Protein AF-A0A820MAU3-F1 (afdb_monomer_lite)

Organism: NCBI:txid433720

Structure (mmCIF, N/CA/C/O backbone):
data_AF-A0A820MAU3-F1
#
_entry.id   AF-A0A820MAU3-F1
#
loop_
_atom_site.group_PDB
_atom_site.id
_atom_site.type_symbol
_atom_site.label_atom_id
_atom_site.label_alt_id
_atom_site.label_comp_id
_atom_site.label_asym_id
_atom_site.label_entity_id
_atom_site.label_seq_id
_atom_site.pdbx_PDB_ins_code
_atom_site.Cartn_x
_atom_site.Cartn_y
_atom_site.Cartn_z
_atom_site.occupancy
_atom_site.B_iso_or_equiv
_atom_site.auth_seq_id
_atom_site.auth_comp_id
_atom_site.auth_asym_id
_atom_site.auth_atom_id
_atom_site.pdbx_PDB_model_num
ATOM 1 N N . TYR A 1 1 ? 33.110 -33.659 -33.285 1.00 36.59 1 TYR A N 1
ATOM 2 C CA . TYR A 1 1 ? 33.721 -32.503 -33.970 1.00 36.59 1 TYR A CA 1
ATOM 3 C C . TYR A 1 1 ? 32.973 -32.300 -35.280 1.00 36.59 1 TYR A C 1
ATOM 5 O O . TYR A 1 1 ? 33.089 -33.162 -36.131 1.00 36.59 1 TYR A O 1
ATOM 13 N N . ALA A 1 2 ? 32.118 -31.307 -35.490 1.00 36.97 2 ALA A N 1
ATOM 14 C CA . ALA A 1 2 ? 31.807 -30.096 -34.743 1.00 36.97 2 ALA A CA 1
ATOM 15 C C . ALA A 1 2 ? 30.282 -29.875 -34.747 1.00 36.97 2 ALA A C 1
ATOM 17 O O . ALA A 1 2 ? 29.598 -30.285 -35.681 1.00 36.97 2 ALA A O 1
ATOM 18 N N . ALA A 1 3 ? 29.780 -29.273 -33.672 1.00 42.97 3 ALA A N 1
ATOM 19 C CA . ALA A 1 3 ? 28.430 -28.744 -33.589 1.00 42.97 3 ALA A CA 1
ATOM 20 C C . ALA A 1 3 ? 28.318 -27.508 -34.494 1.00 42.97 3 ALA A C 1
ATOM 22 O O . ALA A 1 3 ? 29.202 -26.656 -34.444 1.00 42.97 3 ALA A O 1
ATOM 23 N N . ASP A 1 4 ? 27.241 -27.397 -35.270 1.00 49.47 4 ASP A N 1
ATOM 24 C CA . ASP A 1 4 ? 26.782 -26.103 -35.783 1.00 49.47 4 ASP A CA 1
ATOM 25 C C . ASP A 1 4 ? 25.405 -25.842 -35.176 1.00 49.47 4 ASP A C 1
ATOM 27 O O . ASP A 1 4 ? 24.370 -26.351 -35.607 1.00 49.47 4 ASP A O 1
ATOM 31 N N . ASN A 1 5 ? 25.467 -25.159 -34.039 1.00 51.94 5 ASN A N 1
ATOM 32 C CA . ASN A 1 5 ? 24.368 -24.808 -33.168 1.00 51.94 5 ASN A CA 1
ATOM 33 C C . ASN A 1 5 ? 23.832 -23.456 -33.656 1.00 51.94 5 ASN A C 1
ATOM 35 O O . ASN A 1 5 ? 24.297 -22.415 -33.207 1.00 51.94 5 ASN A O 1
ATOM 39 N N . ARG A 1 6 ? 22.894 -23.463 -34.608 1.00 52.56 6 ARG A N 1
ATOM 40 C CA . ARG A 1 6 ? 22.170 -22.254 -35.033 1.00 52.56 6 ARG A CA 1
ATOM 41 C C . ARG A 1 6 ? 20.745 -22.279 -34.504 1.00 52.56 6 ARG A C 1
ATOM 43 O O . ARG A 1 6 ? 19.785 -22.448 -35.250 1.00 52.56 6 ARG A O 1
ATOM 50 N N . MET A 1 7 ? 20.630 -22.133 -33.189 1.00 50.44 7 MET A N 1
ATOM 51 C CA . MET A 1 7 ? 19.449 -21.525 -32.588 1.00 50.44 7 MET A CA 1
ATOM 52 C C . MET A 1 7 ? 19.735 -20.024 -32.523 1.00 50.44 7 MET A C 1
ATOM 54 O O . MET A 1 7 ? 20.271 -19.542 -31.534 1.00 50.44 7 MET A O 1
ATOM 58 N N . ASP A 1 8 ? 19.452 -19.300 -33.607 1.00 52.91 8 ASP A N 1
ATOM 59 C CA . ASP A 1 8 ? 19.438 -17.838 -33.554 1.00 52.91 8 ASP A CA 1
ATOM 60 C C . A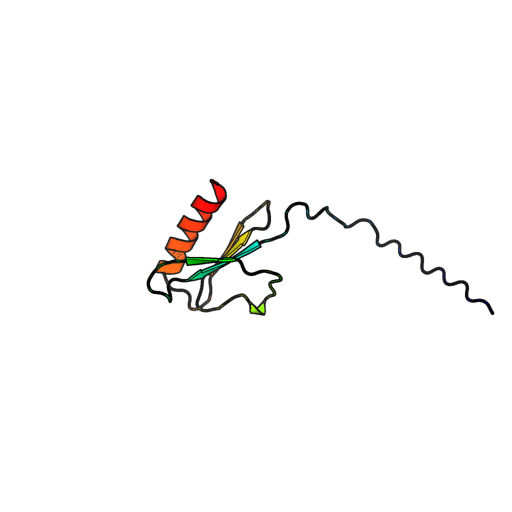SP A 1 8 ? 18.107 -17.408 -32.938 1.00 52.91 8 ASP A C 1
ATOM 62 O O . ASP A 1 8 ? 17.069 -17.303 -33.597 1.00 52.91 8 ASP A O 1
ATOM 66 N N . GLU A 1 9 ? 18.167 -17.220 -31.624 1.00 49.19 9 GLU A N 1
ATOM 67 C CA . GLU A 1 9 ? 17.172 -16.621 -30.748 1.00 49.19 9 GLU A CA 1
ATOM 68 C C . GLU A 1 9 ? 16.733 -15.244 -31.281 1.00 49.19 9 GLU A C 1
ATOM 70 O O . GLU A 1 9 ? 17.234 -14.196 -30.884 1.00 49.19 9 GLU A O 1
ATOM 75 N N . HIS A 1 10 ? 15.748 -15.214 -32.180 1.00 44.53 10 HIS A N 1
ATOM 76 C CA . HIS A 1 10 ? 14.999 -13.996 -32.516 1.00 44.53 10 HIS A CA 1
ATOM 77 C C . HIS A 1 10 ? 13.976 -13.675 -31.417 1.00 44.53 10 HIS A C 1
ATOM 79 O O . HIS A 1 10 ? 12.768 -13.619 -31.643 1.00 44.53 10 HIS A O 1
ATOM 85 N N . GLN A 1 11 ? 14.473 -13.473 -30.199 1.00 44.94 11 GLN A N 1
ATOM 86 C CA . GLN A 1 11 ? 13.692 -13.012 -29.055 1.00 44.94 11 GLN A CA 1
ATOM 87 C C . GLN A 1 11 ? 14.387 -11.806 -28.404 1.00 44.94 11 GLN A C 1
ATOM 89 O O . GLN A 1 11 ? 14.592 -11.758 -27.201 1.00 44.94 11 GLN A O 1
ATOM 94 N N . SER A 1 12 ? 14.785 -10.814 -29.206 1.00 50.28 12 SER A N 1
ATOM 95 C CA . SER A 1 12 ? 15.428 -9.586 -28.716 1.00 50.28 12 SER A CA 1
ATOM 96 C C . SER A 1 12 ? 14.728 -8.323 -29.218 1.00 50.28 12 SER A C 1
ATOM 98 O O . SER A 1 12 ? 15.314 -7.489 -29.895 1.00 50.28 12 SER A O 1
ATOM 100 N N . SER A 1 13 ? 13.443 -8.150 -28.900 1.00 47.06 13 SER A N 1
ATOM 101 C CA . SER A 1 13 ? 12.783 -6.833 -28.994 1.00 47.06 13 SER A CA 1
ATOM 102 C C . SER A 1 13 ? 11.548 -6.746 -28.095 1.00 47.06 13 SER A C 1
ATOM 104 O O . SER A 1 13 ? 10.467 -6.404 -28.553 1.00 47.06 13 SER A O 1
ATOM 106 N N . LEU A 1 14 ? 11.694 -7.068 -26.808 1.00 51.00 14 LEU A N 1
ATOM 107 C CA . LEU A 1 14 ? 10.749 -6.646 -25.763 1.00 51.00 14 LEU A CA 1
ATOM 108 C C . LEU A 1 14 ? 11.501 -6.278 -24.478 1.00 51.00 14 LEU A C 1
ATOM 110 O O . LEU A 1 14 ? 11.090 -6.621 -23.378 1.00 51.00 14 LEU A O 1
ATOM 114 N N . THR A 1 15 ? 12.625 -5.576 -24.591 1.00 47.78 15 THR A N 1
ATOM 115 C CA . THR A 1 15 ? 13.119 -4.804 -23.450 1.00 47.78 15 THR A CA 1
ATOM 116 C C . THR A 1 15 ? 12.579 -3.395 -23.616 1.00 47.78 15 THR A C 1
ATOM 118 O O . THR A 1 15 ? 13.287 -2.505 -24.086 1.00 47.78 15 THR A O 1
ATOM 121 N N . SER A 1 16 ? 11.297 -3.198 -23.284 1.00 56.41 16 SER A N 1
ATOM 122 C CA . SER A 1 16 ? 10.854 -1.878 -22.833 1.00 56.41 16 SER A CA 1
ATOM 123 C C . SER A 1 16 ? 11.841 -1.482 -21.741 1.00 56.41 16 SER A C 1
ATOM 125 O O . SER A 1 16 ? 11.972 -2.220 -20.763 1.00 56.41 16 SER A O 1
ATOM 127 N N . SER A 1 17 ? 12.630 -0.430 -21.952 1.00 57.19 17 SER A N 1
ATOM 128 C CA . SER A 1 17 ? 13.567 0.039 -20.939 1.00 57.19 17 SER A CA 1
ATOM 129 C C . SER A 1 17 ? 12.759 0.310 -19.675 1.00 57.19 17 SER A C 1
ATOM 131 O O . SER A 1 17 ? 11.883 1.172 -19.654 1.00 57.19 17 SER A O 1
ATOM 133 N N . ASN A 1 18 ? 12.977 -0.498 -18.637 1.00 64.38 18 ASN A N 1
ATOM 134 C CA . ASN A 1 18 ? 12.320 -0.318 -17.351 1.00 64.38 18 ASN A CA 1
ATOM 135 C C . ASN A 1 18 ? 13.056 0.801 -16.604 1.00 64.38 18 ASN A C 1
ATOM 137 O O . ASN A 1 18 ? 13.625 0.577 -15.539 1.00 64.38 18 ASN A O 1
ATOM 141 N N . ASP A 1 19 ? 13.109 1.991 -17.215 1.00 83.06 19 ASP A N 1
ATOM 142 C CA . ASP A 1 19 ? 13.773 3.180 -16.661 1.00 83.06 19 ASP A CA 1
ATOM 143 C C . ASP A 1 19 ? 13.136 3.598 -15.326 1.00 83.06 19 ASP A C 1
ATOM 145 O O . ASP A 1 19 ? 13.739 4.317 -14.530 1.00 83.06 19 ASP A O 1
ATOM 149 N N . HIS A 1 20 ? 11.938 3.078 -15.057 1.00 89.81 20 HIS A N 1
ATOM 150 C CA . HIS A 1 20 ? 11.187 3.253 -13.829 1.00 89.81 20 HIS A CA 1
ATOM 151 C C . HIS A 1 20 ? 10.722 1.881 -13.321 1.00 89.81 20 HIS A C 1
ATOM 153 O O . HIS A 1 20 ? 9.648 1.419 -13.708 1.00 89.81 20 HIS A O 1
ATOM 159 N N . PRO A 1 21 ? 11.535 1.1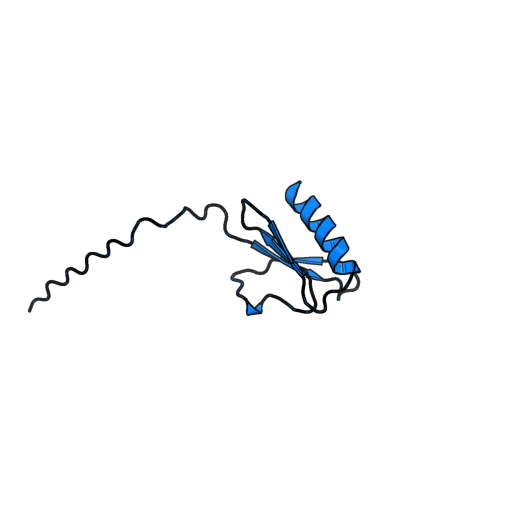88 -12.501 1.00 93.44 21 PRO A N 1
ATOM 160 C CA . PRO A 1 21 ? 11.145 -0.098 -11.945 1.00 93.44 21 PRO A CA 1
ATOM 161 C C . PRO A 1 21 ? 9.920 0.055 -11.045 1.00 93.44 21 PRO A C 1
ATOM 163 O O . PRO A 1 21 ? 9.773 1.059 -10.349 1.00 93.44 21 PRO A O 1
ATOM 166 N N . ALA A 1 22 ? 9.063 -0.967 -11.039 1.00 96.19 22 ALA A N 1
ATOM 167 C CA . ALA A 1 22 ? 7.900 -0.991 -10.168 1.00 96.19 22 ALA A CA 1
ATOM 168 C C . ALA A 1 22 ? 8.319 -1.001 -8.690 1.00 96.19 22 ALA A C 1
ATOM 170 O O . ALA A 1 22 ? 9.301 -1.655 -8.323 1.00 96.19 22 ALA A O 1
ATOM 171 N N . ARG A 1 23 ? 7.557 -0.302 -7.848 1.00 97.69 23 ARG A N 1
ATOM 172 C CA . ARG A 1 23 ? 7.816 -0.177 -6.406 1.00 97.69 23 ARG A CA 1
ATOM 173 C C . ARG A 1 23 ? 6.571 -0.583 -5.638 1.00 97.69 23 ARG A C 1
ATOM 175 O O . ARG A 1 23 ? 5.483 -0.101 -5.942 1.00 97.69 23 ARG A O 1
ATOM 182 N N . LEU A 1 24 ? 6.732 -1.472 -4.667 1.00 98.56 24 LEU A N 1
ATOM 183 C CA . LEU A 1 24 ? 5.648 -1.928 -3.806 1.00 98.56 24 LEU A CA 1
ATOM 184 C C . LEU A 1 24 ? 5.853 -1.365 -2.404 1.00 98.56 24 LEU A C 1
ATOM 186 O O . LEU A 1 24 ? 6.964 -1.403 -1.879 1.00 98.56 24 LEU A O 1
ATOM 190 N N . TYR A 1 25 ? 4.777 -0.882 -1.799 1.00 98.25 25 TYR A N 1
ATOM 191 C CA . TYR A 1 25 ? 4.752 -0.432 -0.417 1.00 98.25 25 TYR A CA 1
ATOM 192 C C . TYR A 1 25 ? 3.652 -1.139 0.351 1.00 98.25 25 TYR A C 1
ATOM 194 O O . TYR A 1 25 ? 2.541 -1.275 -0.154 1.00 98.25 25 TYR A O 1
ATOM 202 N N . GLU A 1 26 ? 3.950 -1.511 1.583 1.00 98.06 26 GLU A N 1
ATOM 203 C CA . GLU A 1 26 ? 2.980 -1.936 2.585 1.00 98.06 26 GLU A CA 1
ATOM 204 C C . GLU A 1 26 ? 2.524 -0.726 3.396 1.00 98.06 26 GLU A C 1
ATOM 206 O O . GLU A 1 26 ? 3.359 0.037 3.889 1.00 98.06 26 GLU A O 1
ATOM 211 N N . ILE A 1 27 ? 1.213 -0.537 3.520 1.00 97.44 27 ILE A N 1
ATOM 212 C CA . ILE A 1 27 ? 0.580 0.506 4.323 1.00 97.44 27 ILE A CA 1
ATOM 213 C C . ILE A 1 27 ? -0.177 -0.168 5.464 1.00 97.44 27 ILE A C 1
ATOM 215 O O . ILE A 1 27 ? -1.252 -0.728 5.251 1.00 97.44 27 ILE A O 1
ATOM 219 N N . SER A 1 28 ? 0.375 -0.050 6.671 1.00 95.69 28 SER A N 1
ATOM 220 C CA . SER A 1 28 ? -0.148 -0.686 7.884 1.00 95.69 28 SER A CA 1
ATOM 221 C C . SER A 1 28 ? -0.270 0.307 9.033 1.00 95.69 28 SER A C 1
ATOM 223 O O . SER A 1 28 ? 0.531 1.244 9.135 1.00 95.69 28 SER A O 1
ATOM 225 N N . ASN A 1 29 ? -1.242 0.096 9.928 1.00 93.19 29 ASN A N 1
ATOM 226 C CA . ASN A 1 29 ? -1.352 0.825 11.194 1.00 93.19 29 ASN A CA 1
ATOM 227 C C . ASN A 1 29 ? -1.099 -0.041 12.442 1.00 93.19 29 ASN A C 1
ATOM 229 O O . ASN A 1 29 ? -1.262 0.449 13.565 1.00 93.19 29 ASN A O 1
ATOM 233 N N . ALA A 1 30 ? -0.638 -1.286 12.276 1.00 89.69 30 ALA A N 1
ATOM 234 C CA . ALA A 1 30 ? -0.446 -2.249 13.366 1.00 89.69 30 ALA A CA 1
ATOM 235 C C . ALA A 1 30 ? 0.490 -1.751 14.490 1.00 89.69 30 ALA A C 1
ATOM 237 O O . ALA A 1 30 ? 0.386 -2.180 15.640 1.00 89.69 30 ALA A O 1
ATOM 238 N N . SER A 1 31 ? 1.382 -0.803 14.186 1.00 87.06 31 SER A N 1
ATOM 239 C CA . SER A 1 31 ? 2.289 -0.169 15.154 1.00 87.06 31 SER A CA 1
ATOM 240 C C . SER A 1 31 ? 1.637 0.933 16.016 1.00 87.06 31 SER A C 1
ATOM 242 O O . SER A 1 31 ? 2.289 1.499 16.897 1.00 87.06 31 SER A O 1
ATOM 244 N N . GLY A 1 32 ? 0.354 1.237 15.791 1.00 89.19 32 GLY A N 1
ATOM 245 C CA . GLY A 1 32 ? -0.401 2.312 16.447 1.00 89.19 32 GLY A CA 1
ATOM 246 C C . GLY A 1 32 ? -0.402 3.640 15.681 1.00 89.19 32 GLY A C 1
ATOM 247 O O . GLY A 1 32 ? -1.076 4.585 16.091 1.00 89.19 32 GLY A O 1
ATOM 248 N N . TYR A 1 33 ? 0.332 3.719 14.574 1.00 90.25 33 TYR A N 1
ATOM 249 C CA . TYR A 1 33 ? 0.320 4.822 13.617 1.00 90.25 33 TYR A CA 1
ATOM 250 C C . TYR A 1 33 ? 0.520 4.267 12.207 1.00 90.25 33 TYR A C 1
ATOM 252 O O . TYR A 1 33 ? 1.130 3.214 12.032 1.00 90.25 33 TYR A O 1
ATOM 260 N N . THR A 1 34 ? 0.001 4.977 11.207 1.00 93.19 34 THR A N 1
ATOM 261 C CA . THR A 1 34 ? 0.078 4.527 9.816 1.00 93.19 34 THR A CA 1
ATOM 262 C C . THR A 1 34 ? 1.483 4.729 9.255 1.00 93.19 34 THR A C 1
ATOM 264 O O . THR A 1 34 ? 2.034 5.833 9.301 1.00 93.19 34 THR A O 1
ATOM 267 N N . THR A 1 35 ? 2.055 3.662 8.707 1.00 94.62 35 THR A N 1
ATOM 268 C CA . THR A 1 35 ? 3.384 3.632 8.086 1.00 94.62 35 THR A CA 1
ATOM 269 C C . THR A 1 35 ? 3.308 3.088 6.671 1.00 94.62 35 THR A C 1
ATOM 271 O O . THR A 1 35 ? 2.519 2.187 6.424 1.00 94.62 35 THR A O 1
ATOM 274 N N . ALA A 1 36 ? 4.156 3.604 5.777 1.00 96.06 36 ALA A N 1
ATOM 275 C CA . ALA A 1 36 ? 4.365 3.062 4.437 1.00 96.06 36 ALA A CA 1
ATOM 276 C C . ALA A 1 36 ? 5.808 2.543 4.312 1.00 96.06 36 ALA A C 1
ATOM 278 O O . ALA A 1 36 ? 6.748 3.331 4.451 1.00 96.06 36 ALA A O 1
ATOM 279 N N . ILE A 1 37 ? 5.992 1.242 4.081 1.00 96.81 37 ILE A N 1
ATOM 280 C CA . ILE A 1 37 ? 7.309 0.583 4.027 1.00 96.81 37 ILE A CA 1
ATOM 281 C C . ILE A 1 37 ? 7.524 -0.014 2.635 1.00 96.81 37 ILE A C 1
ATOM 283 O O . ILE A 1 37 ? 6.670 -0.735 2.137 1.00 96.81 37 ILE A O 1
ATOM 287 N N . GLU A 1 38 ? 8.655 0.296 1.992 1.00 97.88 38 GLU A N 1
ATOM 288 C CA . GLU A 1 38 ? 8.985 -0.230 0.659 1.00 97.88 38 GLU A CA 1
ATOM 289 C C . GLU A 1 38 ? 9.438 -1.697 0.732 1.00 97.88 38 GLU A C 1
ATOM 291 O O . GLU A 1 38 ? 10.354 -2.035 1.487 1.00 97.88 38 GLU A O 1
ATOM 296 N N . ILE A 1 39 ? 8.838 -2.548 -0.103 1.00 97.94 39 ILE A N 1
ATOM 297 C CA . ILE A 1 39 ? 9.203 -3.954 -0.281 1.00 97.94 39 ILE A CA 1
ATOM 298 C C . ILE A 1 39 ? 9.991 -4.097 -1.584 1.00 97.94 39 ILE A C 1
ATOM 300 O O . ILE A 1 39 ? 9.501 -3.816 -2.679 1.00 97.94 39 ILE A O 1
ATOM 304 N N . THR A 1 40 ? 11.233 -4.567 -1.473 1.00 96.00 40 THR A N 1
ATOM 305 C CA . THR A 1 40 ? 12.129 -4.779 -2.623 1.00 96.00 40 THR A CA 1
ATOM 306 C C . THR A 1 40 ? 12.095 -6.231 -3.097 1.00 96.00 40 THR A C 1
ATOM 308 O O . THR A 1 40 ? 11.929 -7.135 -2.285 1.00 96.00 40 THR A O 1
ATOM 311 N N . ASN A 1 41 ? 12.302 -6.469 -4.400 1.00 95.38 41 ASN A N 1
ATOM 31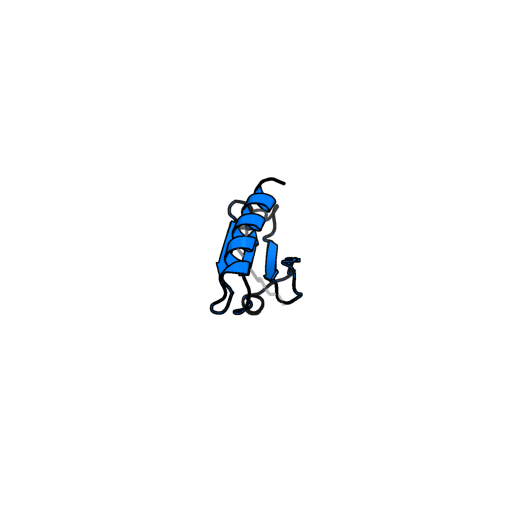2 C CA . ASN A 1 41 ? 12.250 -7.811 -5.012 1.00 95.38 41 ASN A CA 1
ATOM 313 C C . ASN A 1 41 ? 10.956 -8.581 -4.686 1.00 95.38 41 ASN A C 1
ATOM 315 O O . ASN A 1 41 ? 10.987 -9.788 -4.453 1.00 95.38 41 ASN A O 1
ATOM 319 N N . PHE A 1 42 ? 9.837 -7.857 -4.652 1.00 97.31 42 PHE A N 1
ATOM 320 C CA . PHE A 1 42 ? 8.549 -8.382 -4.227 1.00 97.31 42 PHE A CA 1
ATOM 321 C C . PHE A 1 42 ? 8.012 -9.471 -5.163 1.00 97.31 42 PHE A C 1
ATOM 323 O O . PHE A 1 42 ? 8.260 -9.507 -6.373 1.00 97.31 42 PHE A O 1
ATOM 330 N N . THR A 1 43 ? 7.207 -10.339 -4.577 1.00 97.56 43 THR A N 1
ATOM 331 C CA . THR A 1 43 ? 6.442 -11.411 -5.196 1.00 97.56 43 THR A CA 1
ATOM 332 C C . THR A 1 43 ? 4.977 -11.289 -4.778 1.00 97.56 43 THR A C 1
ATOM 334 O O . THR A 1 43 ? 4.597 -10.417 -4.003 1.00 97.56 43 THR A O 1
ATOM 337 N N . GLN A 1 44 ? 4.119 -12.186 -5.268 1.00 97.62 44 GLN A N 1
ATOM 338 C CA . GLN A 1 44 ? 2.726 -12.217 -4.819 1.00 97.62 44 GLN A CA 1
ATOM 339 C C . GLN A 1 44 ? 2.586 -12.559 -3.324 1.00 97.62 44 GLN A C 1
ATOM 341 O O . GLN A 1 44 ? 1.593 -12.178 -2.716 1.00 97.62 44 GLN A O 1
ATOM 346 N N . ALA A 1 45 ? 3.551 -13.276 -2.739 1.00 97.38 45 ALA A N 1
ATOM 347 C CA . ALA A 1 45 ? 3.505 -13.663 -1.329 1.00 97.38 45 ALA A CA 1
ATOM 348 C C . ALA A 1 45 ? 3.667 -12.470 -0.371 1.00 97.38 45 ALA A C 1
ATOM 350 O O . ALA A 1 45 ? 3.341 -12.602 0.801 1.00 97.38 45 ALA A O 1
ATOM 351 N N . ASP A 1 46 ? 4.139 -11.329 -0.878 1.00 98.00 46 ASP A N 1
ATOM 352 C CA . ASP A 1 46 ? 4.320 -10.091 -0.117 1.00 98.00 46 ASP A CA 1
ATOM 353 C C . ASP A 1 46 ? 3.043 -9.230 -0.068 1.00 98.00 46 ASP A C 1
ATOM 355 O O . ASP A 1 46 ? 3.054 -8.131 0.477 1.00 98.00 46 ASP A O 1
ATOM 359 N N . LEU A 1 47 ? 1.939 -9.694 -0.664 1.00 97.88 47 LEU A N 1
ATOM 360 C CA . LEU A 1 47 ? 0.629 -9.060 -0.527 1.00 97.88 47 LEU A CA 1
ATOM 361 C C . LEU A 1 47 ? -0.030 -9.540 0.772 1.00 97.88 47 LEU A C 1
ATOM 363 O O . LEU A 1 47 ? -0.703 -10.575 0.773 1.00 97.88 47 LEU A O 1
ATOM 367 N N . ASP A 1 48 ? 0.177 -8.804 1.864 1.00 97.19 48 ASP A N 1
ATOM 368 C CA . ASP A 1 48 ? -0.391 -9.151 3.169 1.00 97.19 48 ASP A CA 1
ATOM 369 C C . ASP A 1 48 ? -1.913 -8.933 3.187 1.00 97.19 48 ASP A C 1
ATOM 371 O O . ASP A 1 48 ? -2.403 -7.823 2.998 1.00 97.19 48 ASP A O 1
ATOM 375 N N . GLU A 1 49 ? -2.690 -9.995 3.422 1.00 97.62 49 GLU A N 1
ATOM 376 C CA . GLU A 1 49 ? -4.154 -9.918 3.459 1.00 97.62 49 GLU A CA 1
ATOM 377 C C . GLU A 1 49 ? -4.701 -9.016 4.577 1.00 97.62 49 GLU A C 1
ATOM 379 O O . GLU A 1 49 ? -5.872 -8.624 4.491 1.00 97.62 49 GLU A O 1
ATOM 384 N N . ASP A 1 50 ? -3.895 -8.684 5.584 1.00 96.81 50 ASP A N 1
ATOM 385 C CA . ASP A 1 50 ? -4.264 -7.828 6.710 1.00 96.81 50 ASP A CA 1
ATOM 386 C C . ASP A 1 50 ? -3.998 -6.334 6.460 1.00 96.81 50 ASP A C 1
ATOM 388 O O . ASP A 1 50 ? -4.547 -5.514 7.192 1.00 96.81 50 ASP A O 1
ATOM 392 N N . ASP A 1 51 ? -3.273 -5.968 5.396 1.00 97.19 51 ASP A N 1
ATOM 393 C CA . ASP A 1 51 ? -2.852 -4.588 5.120 1.00 97.19 51 ASP A CA 1
ATOM 394 C C . ASP A 1 51 ? -3.245 -4.094 3.709 1.00 97.19 51 ASP A C 1
ATOM 396 O O . ASP A 1 51 ? -3.846 -4.796 2.885 1.00 97.19 51 ASP A O 1
ATOM 400 N N . VAL A 1 52 ? -2.958 -2.819 3.425 1.00 98.06 52 VAL A N 1
ATOM 401 C CA . VAL A 1 52 ? -3.132 -2.221 2.093 1.00 98.06 52 VAL A CA 1
ATOM 402 C C . VAL A 1 52 ? -1.779 -2.089 1.413 1.00 98.06 52 VAL A C 1
ATOM 404 O O . VAL A 1 52 ? -0.847 -1.536 1.985 1.00 98.06 52 VAL A O 1
ATOM 407 N N . MET A 1 53 ? -1.687 -2.503 0.152 1.00 98.38 53 MET A N 1
ATOM 408 C CA . MET A 1 53 ? -0.456 -2.375 -0.627 1.00 98.38 53 MET A CA 1
ATOM 409 C C . MET A 1 53 ? -0.590 -1.273 -1.680 1.00 98.38 53 MET A C 1
ATOM 411 O O . MET A 1 53 ? -1.595 -1.213 -2.392 1.00 98.38 53 MET A O 1
ATOM 415 N N . LEU A 1 54 ? 0.433 -0.430 -1.827 1.00 98.38 54 LEU A N 1
ATOM 416 C CA . LEU A 1 54 ? 0.558 0.541 -2.916 1.00 98.38 54 LEU A CA 1
ATOM 417 C C . LEU A 1 54 ? 1.599 0.048 -3.916 1.00 98.38 54 LEU A C 1
ATOM 419 O O . LEU A 1 54 ? 2.778 -0.058 -3.591 1.00 98.38 54 LEU A O 1
ATOM 423 N N . LEU A 1 55 ? 1.168 -0.222 -5.145 1.00 98.38 55 LEU A N 1
ATOM 424 C CA . LEU A 1 55 ? 2.048 -0.564 -6.258 1.00 98.38 55 LEU A CA 1
ATOM 425 C C . LEU A 1 55 ? 2.180 0.636 -7.194 1.00 98.38 55 LEU A C 1
ATOM 427 O O . LEU A 1 55 ? 1.216 1.007 -7.862 1.00 98.38 55 LEU A O 1
ATOM 431 N N . ASP A 1 56 ? 3.376 1.204 -7.274 1.00 97.56 56 ASP A N 1
ATOM 432 C CA . ASP A 1 56 ? 3.755 2.185 -8.282 1.00 97.56 56 ASP A CA 1
ATOM 433 C C . ASP A 1 56 ? 4.311 1.466 -9.515 1.00 97.56 56 ASP A C 1
ATOM 435 O O . ASP A 1 56 ? 5.352 0.811 -9.453 1.00 97.56 56 ASP A O 1
ATOM 439 N N . ALA A 1 57 ? 3.592 1.576 -10.632 1.00 95.50 57 ALA A N 1
ATOM 440 C CA . ALA A 1 57 ? 3.959 1.035 -11.936 1.00 95.50 57 ALA A CA 1
ATOM 441 C C . ALA A 1 57 ? 4.312 2.154 -12.934 1.00 95.50 57 ALA A C 1
ATOM 443 O O . ALA A 1 57 ? 4.075 2.012 -14.137 1.00 95.50 57 ALA A O 1
ATOM 444 N N . TRP A 1 58 ? 4.846 3.274 -12.434 1.00 93.75 58 TRP A N 1
ATOM 445 C CA . TRP A 1 58 ? 5.253 4.476 -13.163 1.00 93.75 58 TRP A CA 1
ATOM 446 C C . TRP A 1 58 ? 4.103 5.266 -13.793 1.00 93.75 58 TRP A C 1
ATOM 448 O O . TRP A 1 58 ? 3.816 6.394 -13.398 1.00 93.75 58 TRP A O 1
ATOM 458 N N . THR A 1 59 ? 3.406 4.692 -14.772 1.00 92.31 59 THR A N 1
ATOM 459 C CA . THR A 1 59 ? 2.286 5.368 -15.448 1.00 92.31 59 THR A CA 1
ATOM 460 C C . THR A 1 59 ? 0.998 5.325 -14.639 1.00 92.31 59 THR A C 1
ATOM 462 O O . THR A 1 59 ? 0.023 6.007 -14.959 1.00 92.31 59 THR A O 1
ATOM 465 N N . SER A 1 60 ? 0.933 4.444 -13.648 1.00 94.50 60 SER A N 1
ATOM 466 C CA . SER A 1 60 ? -0.248 4.211 -12.829 1.00 94.50 60 SER A CA 1
ATOM 467 C C . SER A 1 60 ? 0.173 3.697 -11.466 1.00 94.50 60 SER A C 1
ATOM 469 O O . SER A 1 60 ? 1.159 2.972 -11.353 1.00 94.50 60 SER A O 1
ATOM 471 N N . ILE A 1 61 ? -0.619 4.040 -10.456 1.00 96.50 61 ILE A N 1
ATOM 472 C CA . ILE A 1 61 ? -0.509 3.456 -9.126 1.00 96.50 61 ILE A CA 1
ATOM 473 C C . ILE A 1 61 ? -1.750 2.617 -8.839 1.00 96.50 61 ILE A C 1
ATOM 475 O O . ILE A 1 61 ? -2.852 2.947 -9.288 1.00 96.50 61 ILE A O 1
ATOM 479 N N . PHE A 1 62 ? -1.575 1.541 -8.087 1.00 97.88 62 PHE A N 1
ATOM 480 C CA . PHE A 1 62 ? -2.648 0.645 -7.681 1.00 97.88 62 PHE A CA 1
ATOM 481 C C . PHE A 1 62 ? -2.662 0.534 -6.164 1.00 97.88 62 PHE A C 1
ATOM 483 O O . PHE A 1 62 ? -1.616 0.341 -5.551 1.00 97.88 62 PHE A O 1
ATOM 490 N N . LEU A 1 63 ? -3.853 0.616 -5.577 1.00 98.00 63 LEU A N 1
ATOM 491 C CA . LEU A 1 63 ? -4.079 0.200 -4.200 1.00 98.00 63 LEU A CA 1
ATOM 492 C C . LEU A 1 63 ? -4.683 -1.198 -4.226 1.00 98.00 63 LEU A C 1
ATOM 494 O O . LEU A 1 63 ? -5.795 -1.397 -4.722 1.00 98.00 63 LEU A O 1
ATOM 498 N N . TRP A 1 64 ? -3.933 -2.167 -3.723 1.00 98.38 64 TRP A N 1
ATOM 499 C CA . TRP A 1 64 ? -4.438 -3.503 -3.465 1.00 98.38 64 TRP A CA 1
ATOM 500 C C . TRP A 1 64 ? -4.917 -3.554 -2.017 1.00 98.38 64 TRP A C 1
ATOM 502 O O . TRP A 1 64 ? -4.189 -3.180 -1.103 1.00 98.38 64 TRP A O 1
ATOM 512 N N . ILE A 1 65 ? -6.165 -3.968 -1.820 1.00 97.50 65 ILE A N 1
ATOM 513 C CA . ILE A 1 65 ? -6.806 -3.970 -0.509 1.00 97.50 65 ILE A CA 1
ATOM 514 C C . ILE A 1 65 ? -6.828 -5.403 0.010 1.00 97.50 65 ILE A C 1
ATOM 516 O O . ILE A 1 65 ? -7.529 -6.246 -0.563 1.00 97.50 65 ILE A O 1
ATOM 520 N N . GLY A 1 66 ? -6.087 -5.660 1.089 1.00 97.25 66 GLY A N 1
ATOM 521 C CA . GLY A 1 66 ? -6.132 -6.924 1.805 1.00 97.25 66 GLY A CA 1
ATOM 522 C C . GLY A 1 66 ? -7.551 -7.254 2.253 1.00 97.25 66 GLY A C 1
ATOM 523 O O . GLY A 1 66 ? -8.356 -6.374 2.568 1.00 97.25 66 GLY A O 1
ATOM 524 N N . AR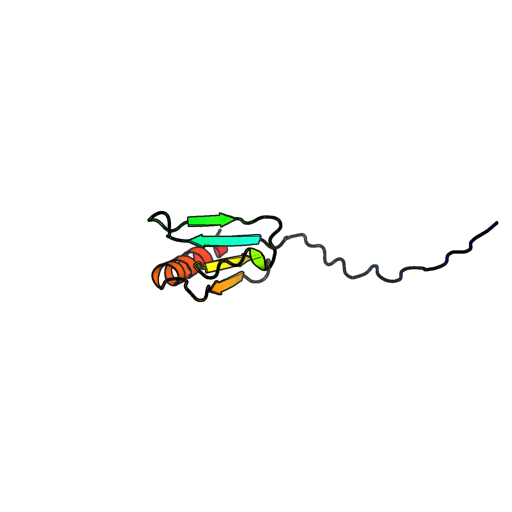G A 1 67 ? -7.897 -8.544 2.256 1.00 97.25 67 ARG A N 1
ATOM 525 C CA . ARG A 1 67 ? -9.247 -8.998 2.629 1.00 97.25 67 ARG A CA 1
ATOM 526 C C . ARG A 1 67 ? -9.628 -8.563 4.047 1.00 97.25 67 ARG A C 1
ATOM 528 O O . ARG A 1 67 ? -10.811 -8.336 4.308 1.00 97.25 67 ARG A O 1
ATOM 535 N N . ASN A 1 68 ? -8.646 -8.474 4.932 1.00 96.31 68 ASN A N 1
ATOM 536 C CA . ASN A 1 68 ? -8.822 -8.187 6.347 1.00 96.31 68 ASN A CA 1
ATOM 537 C C . ASN A 1 68 ? -8.361 -6.767 6.717 1.00 96.31 68 ASN A C 1
ATOM 539 O O . ASN A 1 68 ? -8.542 -6.369 7.869 1.00 96.31 68 ASN A O 1
ATOM 543 N N . ALA A 1 69 ? -7.853 -5.997 5.748 1.00 95.50 69 ALA A N 1
ATOM 544 C CA . ALA A 1 69 ? -7.447 -4.612 5.939 1.00 95.50 69 ALA A CA 1
ATOM 545 C C . ALA A 1 69 ? -8.575 -3.775 6.546 1.00 95.50 69 ALA A C 1
ATOM 547 O O . ALA A 1 69 ? -9.756 -3.880 6.177 1.00 95.50 69 ALA A O 1
ATOM 548 N N . ASN A 1 70 ? -8.226 -2.921 7.502 1.00 93.19 70 ASN A N 1
ATOM 549 C CA . ASN A 1 70 ? -9.219 -2.157 8.236 1.00 93.19 70 ASN A CA 1
ATOM 550 C C . ASN A 1 70 ? -9.594 -0.850 7.514 1.00 93.19 70 ASN A C 1
ATOM 552 O O . ASN A 1 70 ? -8.885 -0.313 6.665 1.00 93.19 70 ASN A O 1
ATOM 556 N N . LYS A 1 71 ? -10.761 -0.290 7.860 1.00 93.25 71 LYS A N 1
ATOM 557 C CA . LYS A 1 71 ? -11.279 0.930 7.206 1.00 93.25 71 LYS A CA 1
ATOM 558 C C . LYS A 1 71 ? -10.395 2.161 7.414 1.00 93.25 71 LYS A C 1
ATOM 560 O O . LYS A 1 71 ? -10.537 3.124 6.661 1.00 93.25 71 LYS A O 1
ATOM 565 N N . THR A 1 72 ? -9.582 2.174 8.465 1.00 92.31 72 THR A N 1
ATOM 566 C CA . THR A 1 72 ? -8.671 3.282 8.754 1.00 92.31 72 THR A CA 1
ATOM 567 C C . THR A 1 72 ? -7.467 3.203 7.823 1.00 92.31 72 THR A C 1
ATOM 569 O O . THR A 1 72 ? -7.209 4.176 7.125 1.00 92.31 72 THR A O 1
ATOM 572 N N . GLU A 1 73 ? -6.836 2.031 7.700 1.00 88.69 73 GLU A N 1
ATOM 573 C CA . GLU A 1 73 ? -5.783 1.756 6.709 1.00 88.69 73 GLU A CA 1
ATOM 574 C C . GLU A 1 73 ? -6.220 2.107 5.295 1.00 88.69 73 GLU A C 1
ATOM 576 O O . GLU A 1 73 ? -5.498 2.812 4.605 1.00 88.69 73 GLU A O 1
ATOM 581 N N . MET A 1 74 ? -7.421 1.699 4.871 1.00 93.19 74 MET A N 1
ATOM 582 C CA . MET A 1 74 ? -7.915 2.015 3.524 1.00 93.19 74 MET A CA 1
ATOM 583 C C . MET A 1 74 ? -7.972 3.528 3.260 1.00 93.19 74 MET A C 1
ATOM 585 O O . MET A 1 74 ? -7.539 3.994 2.209 1.00 93.19 74 MET A O 1
ATOM 589 N N . LYS A 1 75 ? -8.485 4.311 4.218 1.00 95.56 75 LYS A N 1
ATOM 590 C CA . LYS A 1 75 ? -8.578 5.774 4.084 1.00 95.56 75 LYS A CA 1
ATOM 591 C C . LYS A 1 75 ? -7.211 6.439 4.103 1.00 95.56 75 LYS A C 1
ATOM 593 O O . LYS A 1 75 ? -6.959 7.355 3.320 1.00 95.56 75 LYS A O 1
ATOM 598 N N . ASP A 1 76 ? -6.344 5.992 5.000 1.00 94.69 76 ASP A N 1
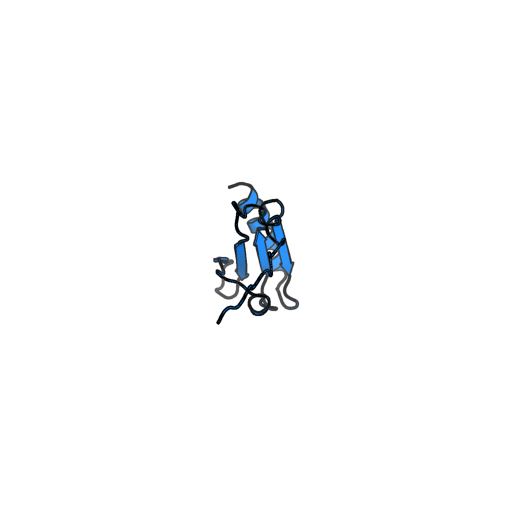ATOM 599 C CA . ASP A 1 76 ? -5.004 6.546 5.110 1.00 94.69 76 ASP A CA 1
ATOM 600 C C . ASP A 1 76 ? -4.175 6.194 3.870 1.00 94.69 76 ASP A C 1
ATOM 602 O O . ASP A 1 76 ? -3.451 7.047 3.362 1.00 94.69 76 ASP A O 1
ATOM 606 N N . ALA A 1 77 ? -4.345 4.990 3.320 1.00 96.00 77 ALA A N 1
ATOM 607 C CA . ALA A 1 77 ? -3.707 4.551 2.086 1.00 96.00 77 ALA A CA 1
ATOM 608 C C . ALA A 1 77 ? -4.112 5.406 0.880 1.00 96.00 77 ALA A C 1
ATOM 610 O O . ALA A 1 77 ? -3.244 5.794 0.100 1.00 96.00 77 ALA A O 1
ATOM 611 N N . GLU A 1 78 ? -5.391 5.773 0.745 1.00 96.56 78 GLU A N 1
ATOM 612 C CA . GLU A 1 78 ? -5.830 6.729 -0.281 1.00 96.56 78 GLU A CA 1
ATOM 613 C C . GLU A 1 78 ? -5.120 8.081 -0.124 1.00 96.56 78 GLU A C 1
ATOM 615 O O . GLU A 1 78 ? -4.583 8.628 -1.090 1.00 96.56 78 GLU A O 1
ATOM 620 N N . GLN A 1 79 ? -5.065 8.618 1.097 1.00 96.19 79 GLN A N 1
ATOM 621 C CA . GLN A 1 79 ? -4.400 9.894 1.363 1.00 96.19 79 GLN A CA 1
ATOM 622 C C . GLN A 1 79 ? -2.889 9.828 1.089 1.00 96.19 79 GLN A C 1
ATOM 624 O O . GLN A 1 79 ? -2.323 10.774 0.531 1.00 96.19 79 GLN A O 1
ATOM 629 N N . ILE A 1 80 ? -2.241 8.721 1.459 1.00 95.75 80 ILE A N 1
ATOM 630 C CA . ILE A 1 80 ? -0.829 8.448 1.172 1.00 95.75 80 ILE A CA 1
ATOM 631 C C . ILE A 1 80 ? -0.607 8.380 -0.338 1.00 95.75 80 ILE A C 1
ATOM 633 O O . ILE A 1 80 ? 0.302 9.041 -0.830 1.00 95.75 80 ILE A O 1
ATOM 637 N N . ALA A 1 81 ? -1.463 7.679 -1.082 1.00 96.38 81 ALA A N 1
ATOM 638 C CA . ALA A 1 81 ? -1.383 7.582 -2.537 1.00 96.38 81 ALA A CA 1
ATOM 639 C C . ALA A 1 81 ? -1.474 8.956 -3.221 1.00 96.38 81 ALA A C 1
ATOM 641 O O . ALA A 1 81 ? -0.648 9.283 -4.075 1.00 96.38 81 ALA A O 1
ATOM 642 N N . TYR A 1 82 ? -2.420 9.808 -2.810 1.00 95.81 82 TYR A N 1
ATOM 643 C CA . TYR A 1 82 ? -2.521 11.176 -3.335 1.00 95.81 82 TYR A CA 1
ATOM 644 C C . TYR A 1 82 ? -1.293 12.030 -3.017 1.00 95.81 82 TYR A C 1
ATOM 646 O O . TYR A 1 82 ? -0.874 12.841 -3.845 1.00 95.81 82 TYR A O 1
ATOM 654 N N . ASN A 1 83 ? -0.729 11.875 -1.820 1.00 95.38 83 ASN A N 1
ATOM 655 C CA . ASN A 1 83 ? 0.472 12.600 -1.424 1.00 95.38 83 ASN A CA 1
ATOM 656 C C . ASN A 1 83 ? 1.699 12.111 -2.202 1.00 95.38 83 ASN A C 1
ATOM 658 O O . ASN A 1 83 ? 2.467 12.944 -2.671 1.00 95.38 83 ASN A O 1
ATOM 662 N N . TYR A 1 84 ? 1.833 10.796 -2.392 1.00 95.00 84 TYR A N 1
ATOM 663 C CA . TYR A 1 84 ? 2.911 10.168 -3.156 1.00 95.00 84 TYR A CA 1
ATOM 664 C C . TYR A 1 84 ? 2.967 10.691 -4.598 1.00 95.00 84 TYR A C 1
ATOM 666 O O . TYR A 1 84 ? 4.036 11.052 -5.076 1.00 95.00 84 TYR A O 1
ATOM 674 N N . LEU A 1 85 ? 1.814 10.840 -5.262 1.00 93.56 85 LEU A N 1
ATOM 675 C CA . LEU A 1 85 ? 1.731 11.391 -6.626 1.00 93.56 85 LEU A CA 1
ATOM 676 C C . LEU A 1 85 ? 2.081 12.883 -6.739 1.00 93.56 85 LEU A C 1
ATOM 678 O O . LEU A 1 85 ? 2.262 13.390 -7.845 1.00 93.56 85 LEU A O 1
ATOM 682 N N . ARG A 1 86 ? 2.083 13.623 -5.626 1.00 92.88 86 A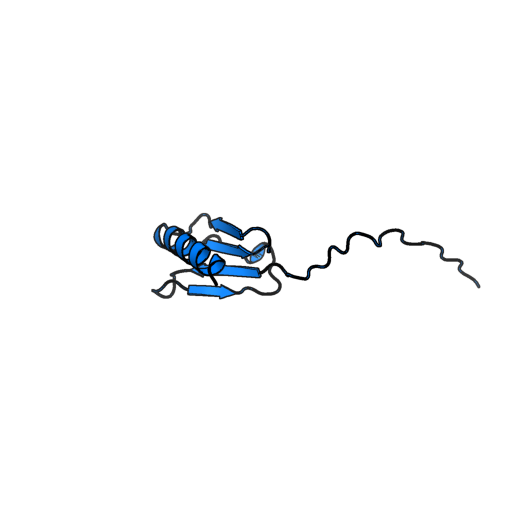RG A N 1
ATOM 683 C CA . ARG A 1 86 ? 2.376 15.066 -5.611 1.00 92.88 86 ARG A CA 1
ATOM 684 C C . ARG A 1 86 ? 3.851 15.387 -5.395 1.00 92.88 86 ARG A C 1
ATOM 686 O O . ARG A 1 86 ? 4.222 16.547 -5.586 1.00 92.88 86 ARG A O 1
ATOM 693 N N . THR A 1 87 ? 4.625 14.422 -4.917 1.00 74.38 87 THR A N 1
ATOM 694 C CA . THR A 1 87 ? 6.075 14.520 -4.704 1.00 74.38 87 THR A CA 1
ATOM 695 C C . THR A 1 87 ? 6.842 14.211 -5.974 1.00 74.38 87 THR A C 1
ATOM 697 O O . THR A 1 87 ? 7.830 14.938 -6.218 1.00 74.38 87 THR A O 1
#

pLDDT: mean 85.6, std 19.12, range [36.59, 98.56]

Foldseek 3Di:
DDDPDPPPPPPPDPCPPPVPPKWKWWWDCPVVRTDTHIDPPDDPVPPDLQTWMWIDPPVDIDIDHRVNHDPVRVVVVVVVVVVVVVD

InterPro domains:
  IPR007122 Villin/Gelsolin [PR00597] (44-66)
  IPR007122 Villin/Gelsolin [PR00597] (73-87)
  IPR007122 Villin/Gelsolin [PTHR11977] (14-84)
  IPR007123 Gelsolin-like domain [PF00626] (38-73)
  IPR029006 ADF-H/Gelsolin-like domain superfamily [G3DSA:3.40.20.10] (13-87)

Secondary structure (DSSP, 8-state):
------------S-----SS--EEEEEE-TTSS-EEEEESS--GGG--TTSEEEEE-SS-EEEEE-TT--HHHHHHHHHHHHHHTT-

Sequence (87 aa):
YAADNRMDEHQSSLTSSNDHPARLYEISNASGYTTAIEITNFTQADLDEDDVMLLDAWTSIFLWIGRNANKTEMKDAEQIAYNYLRT

Radius of gyration: 19.48 Å; chains: 1; bounding box: 45×48×52 Å